Protein AF-A0A920KWQ4-F1 (afdb_monomer_lite)

Sequence (140 aa):
MVNDINREAPKLVSNPNTLDNYLSTQAAIRNLSEAILLNSSKMVLARSQFAFSIALNDLDDQIFNQAQNGDLIILRSDSNNKIRGLVKINRLVDVYLYAGRFLEPSVLAAIDRTKLASDQYQFLNIESTNLQISFGALFF

Secondary structure (DSSP, 8-state):
-HHHHHHHHHHHTT-HHHHHHHHHHHHHHTT-SEEEEE-TT--EEEE-TT-SS--GGG--HHHHHHHTTS--EEEEETTTTEEEEEEE-TTSTT-EEEEEEEPPHHHHHHHHHHHHT-SSS---HHHHHHHHHHHHHHH-

pLDDT: mean 74.81, std 16.75, range [34.03, 92.75]

Radius of gyration: 15.89 Å; chains: 1; bounding box: 43×30×41 Å

Structure (mmCIF, N/CA/C/O backbone):
data_AF-A0A920KWQ4-F1
#
_entry.id   AF-A0A920KWQ4-F1
#
loop_
_atom_site.group_PDB
_atom_site.id
_atom_site.type_symbol
_atom_site.label_atom_id
_atom_site.label_alt_id
_atom_site.label_comp_id
_atom_site.label_asym_id
_atom_site.label_entity_id
_atom_site.label_seq_id
_atom_site.pdbx_PDB_ins_code
_atom_site.Cartn_x
_atom_site.Cartn_y
_atom_site.Cartn_z
_atom_site.occupancy
_atom_site.B_iso_or_equiv
_atom_site.auth_seq_id
_atom_site.auth_comp_id
_atom_site.auth_asym_id
_atom_site.auth_atom_id
_atom_site.pdbx_PDB_model_num
ATOM 1 N N . MET A 1 1 ? -4.138 6.856 -6.942 1.00 83.56 1 MET A N 1
ATOM 2 C CA . MET A 1 1 ? -2.720 6.389 -6.911 1.00 83.56 1 MET A CA 1
ATOM 3 C C . MET A 1 1 ? -2.462 5.215 -7.859 1.00 83.56 1 MET A C 1
ATOM 5 O O . MET A 1 1 ? -1.541 5.283 -8.662 1.00 83.56 1 MET A O 1
ATOM 9 N N . VAL A 1 2 ? -3.268 4.152 -7.814 1.00 83.12 2 VAL A N 1
ATOM 10 C CA . VAL A 1 2 ? -3.276 3.010 -8.744 1.00 83.12 2 VAL A CA 1
ATOM 11 C C . VAL A 1 2 ? -3.291 3.467 -10.199 1.00 83.12 2 VAL A C 1
ATOM 13 O O . VAL A 1 2 ? -2.510 2.964 -10.998 1.00 83.12 2 VAL A O 1
ATOM 16 N N . ASN A 1 3 ? -4.126 4.450 -10.546 1.00 85.50 3 ASN A N 1
ATOM 17 C CA . ASN A 1 3 ? -4.189 4.988 -11.905 1.00 85.50 3 ASN A CA 1
ATOM 18 C C . ASN A 1 3 ? -2.889 5.679 -12.333 1.00 85.50 3 ASN A C 1
ATOM 20 O O . ASN A 1 3 ? -2.449 5.512 -13.472 1.00 85.50 3 ASN A O 1
ATOM 24 N N . ASP A 1 4 ? -2.249 6.400 -11.415 1.00 83.62 4 ASP A N 1
ATOM 25 C CA . ASP A 1 4 ? -0.972 7.058 -11.669 1.00 83.62 4 ASP A CA 1
ATOM 26 C C . ASP A 1 4 ? 0.146 6.018 -11.862 1.00 83.62 4 ASP A C 1
ATOM 28 O O . ASP A 1 4 ? 0.878 6.081 -12.850 1.00 83.62 4 ASP A O 1
ATOM 32 N N . ILE A 1 5 ? 0.203 4.993 -11.000 1.00 80.88 5 ILE A N 1
ATOM 33 C CA . ILE A 1 5 ? 1.151 3.874 -11.126 1.00 80.88 5 ILE A CA 1
ATOM 34 C C . ILE A 1 5 ? 0.904 3.108 -12.427 1.00 80.88 5 ILE A C 1
ATOM 36 O O . ILE A 1 5 ? 1.842 2.843 -13.166 1.00 80.88 5 ILE A O 1
ATOM 40 N N . ASN A 1 6 ? -0.350 2.807 -12.764 1.00 81.44 6 ASN A N 1
ATOM 41 C CA . ASN A 1 6 ? -0.716 2.164 -14.024 1.00 81.44 6 ASN A CA 1
ATOM 42 C C . ASN A 1 6 ? -0.284 2.999 -15.243 1.00 81.44 6 ASN A C 1
ATOM 44 O O . ASN A 1 6 ? 0.020 2.439 -16.295 1.00 81.44 6 ASN A O 1
ATOM 48 N N . ARG A 1 7 ? -0.298 4.332 -15.164 1.00 81.75 7 ARG A N 1
ATOM 49 C CA . ARG A 1 7 ? 0.139 5.199 -16.270 1.00 81.75 7 ARG A CA 1
ATOM 50 C C . ARG A 1 7 ? 1.657 5.166 -16.447 1.00 81.75 7 ARG A C 1
ATOM 52 O O . ARG A 1 7 ? 2.132 5.097 -17.576 1.00 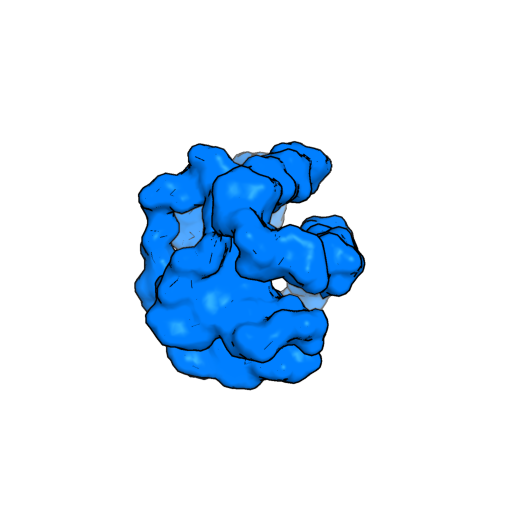81.75 7 ARG A O 1
ATOM 59 N N . GLU A 1 8 ? 2.404 5.187 -15.349 1.00 78.56 8 GLU A N 1
ATOM 60 C CA . GLU A 1 8 ? 3.868 5.262 -15.378 1.00 78.56 8 GLU A CA 1
ATOM 61 C C . GLU A 1 8 ? 4.562 3.883 -15.331 1.00 78.56 8 GLU A C 1
ATOM 63 O O . GLU A 1 8 ? 5.765 3.794 -15.567 1.00 78.56 8 GLU A O 1
ATOM 68 N N . ALA A 1 9 ? 3.818 2.797 -15.090 1.00 71.19 9 ALA A N 1
ATOM 69 C CA . ALA A 1 9 ? 4.306 1.422 -14.945 1.00 71.19 9 ALA A CA 1
ATOM 70 C C . ALA A 1 9 ? 5.347 0.992 -16.003 1.00 71.19 9 ALA A C 1
ATOM 72 O O . ALA A 1 9 ? 6.404 0.504 -15.602 1.00 71.19 9 ALA A O 1
ATOM 73 N N . PRO A 1 10 ? 5.154 1.232 -17.318 1.00 71.25 10 PRO A N 1
ATOM 74 C CA . PRO A 1 10 ? 6.148 0.860 -18.330 1.00 71.25 10 PRO A CA 1
ATOM 75 C C . PRO A 1 10 ? 7.515 1.540 -18.160 1.00 71.25 10 PRO A C 1
ATOM 77 O O . PRO A 1 10 ? 8.527 0.982 -18.568 1.00 71.25 10 PRO A O 1
ATOM 80 N N . LYS A 1 11 ? 7.558 2.738 -17.562 1.00 67.94 11 LYS A N 1
ATOM 81 C CA . LYS A 1 11 ? 8.793 3.501 -17.311 1.00 67.94 11 LYS A CA 1
ATOM 82 C C . LYS A 1 11 ? 9.418 3.164 -15.958 1.00 67.94 11 LYS A C 1
ATOM 84 O O . LYS A 1 11 ? 10.630 3.246 -15.794 1.00 67.94 11 LYS A O 1
ATOM 89 N N . LEU A 1 12 ? 8.581 2.815 -14.983 1.00 64.12 12 LEU A N 1
ATOM 90 C CA . LEU A 1 12 ? 8.978 2.591 -13.594 1.00 64.12 12 LEU A CA 1
ATOM 91 C C . LEU A 1 12 ? 9.615 1.214 -13.362 1.00 64.12 12 LEU A C 1
ATOM 93 O O . LEU A 1 12 ? 10.448 1.075 -12.472 1.00 64.12 12 LEU A O 1
ATOM 97 N N . VAL A 1 13 ? 9.287 0.217 -14.191 1.00 63.91 13 VAL A N 1
ATOM 98 C CA . VAL A 1 13 ? 9.893 -1.129 -14.127 1.00 63.91 13 VAL A CA 1
ATOM 99 C C . VAL A 1 13 ? 11.386 -1.111 -14.501 1.00 63.91 13 VAL A C 1
ATOM 101 O O . VAL A 1 13 ? 12.131 -2.007 -14.117 1.00 63.91 13 VAL A O 1
ATOM 104 N N . SER A 1 14 ? 11.858 -0.078 -15.205 1.00 70.00 14 SER A N 1
ATOM 105 C CA . SER A 1 14 ? 13.246 0.017 -15.672 1.00 70.00 14 SER A CA 1
ATOM 106 C C . SER A 1 14 ? 14.238 0.529 -14.615 1.00 70.00 14 SER A C 1
ATOM 108 O O . SER A 1 14 ? 15.440 0.342 -14.796 1.00 70.00 14 SER A O 1
ATOM 110 N N . ASN A 1 15 ? 13.781 1.191 -13.538 1.00 72.31 15 ASN A N 1
ATOM 111 C CA . ASN A 1 15 ? 14.665 1.753 -12.505 1.00 72.31 15 ASN A CA 1
ATOM 112 C C . ASN A 1 15 ? 13.996 1.815 -11.107 1.00 72.31 15 ASN A C 1
ATOM 114 O O . ASN A 1 15 ? 13.178 2.708 -10.860 1.00 72.31 15 ASN A O 1
ATOM 118 N N . PRO A 1 16 ? 14.392 0.938 -10.162 1.00 68.62 16 PRO A N 1
ATOM 119 C CA . PRO A 1 16 ? 13.831 0.889 -8.807 1.00 68.62 16 PRO A CA 1
ATOM 120 C C . PRO A 1 16 ? 13.943 2.200 -8.011 1.00 68.62 16 PRO A C 1
ATOM 122 O O . PRO A 1 16 ? 12.987 2.602 -7.355 1.00 68.62 16 PRO A O 1
ATOM 125 N N . ASN A 1 17 ? 15.061 2.931 -8.122 1.00 76.12 17 ASN A N 1
ATOM 126 C CA . ASN A 1 17 ? 15.257 4.186 -7.378 1.00 76.12 17 ASN A CA 1
ATOM 127 C C . ASN A 1 17 ? 14.280 5.282 -7.832 1.00 76.12 17 ASN A C 1
ATOM 129 O O . ASN A 1 17 ? 13.854 6.132 -7.048 1.00 76.12 17 ASN A O 1
ATOM 133 N N . THR A 1 18 ? 13.910 5.280 -9.115 1.00 81.81 18 THR A N 1
ATOM 134 C CA . THR A 1 18 ? 12.887 6.190 -9.645 1.00 81.81 18 THR A CA 1
ATOM 135 C C . THR A 1 18 ? 11.505 5.829 -9.103 1.00 81.81 18 THR A C 1
ATOM 137 O O . THR A 1 18 ? 10.707 6.723 -8.817 1.00 81.81 18 THR A O 1
ATOM 140 N N . LEU A 1 19 ? 11.237 4.536 -8.914 1.00 84.12 19 LEU A N 1
ATOM 141 C CA . LEU A 1 19 ? 9.969 4.037 -8.396 1.00 84.12 19 LEU A CA 1
ATOM 142 C C . LEU A 1 19 ? 9.775 4.340 -6.905 1.00 84.12 19 LEU A C 1
ATOM 144 O O . LEU A 1 19 ? 8.692 4.787 -6.535 1.00 84.12 19 LEU A O 1
ATOM 148 N N . ASP A 1 20 ? 10.808 4.211 -6.072 1.00 88.94 20 ASP A N 1
ATOM 149 C CA . ASP A 1 20 ? 10.744 4.581 -4.647 1.00 88.94 20 ASP A CA 1
ATOM 150 C C . ASP A 1 20 ? 10.447 6.075 -4.449 1.00 88.94 20 ASP A C 1
ATOM 152 O O . ASP A 1 20 ? 9.566 6.459 -3.669 1.00 88.94 20 ASP A O 1
ATOM 156 N N . ASN A 1 21 ? 11.130 6.941 -5.204 1.00 89.19 21 ASN A N 1
ATOM 157 C CA . ASN A 1 21 ? 10.895 8.386 -5.163 1.00 89.19 21 ASN A CA 1
ATOM 158 C C . ASN A 1 21 ? 9.476 8.735 -5.619 1.00 89.19 21 ASN A C 1
ATOM 160 O O . ASN A 1 21 ? 8.774 9.499 -4.956 1.00 89.19 21 ASN A O 1
ATOM 164 N N . TYR A 1 22 ? 9.028 8.127 -6.717 1.00 89.44 22 TYR A N 1
ATOM 165 C CA . TYR A 1 22 ? 7.671 8.302 -7.213 1.00 89.44 22 TYR A CA 1
ATOM 166 C C . TYR A 1 22 ? 6.630 7.882 -6.168 1.00 89.44 22 TYR A C 1
ATOM 168 O O . TYR A 1 22 ? 5.700 8.636 -5.873 1.00 89.44 22 TYR A O 1
ATOM 176 N N . LEU A 1 23 ? 6.809 6.706 -5.563 1.00 90.62 23 LEU A N 1
ATOM 177 C CA . LEU A 1 23 ? 5.910 6.177 -4.543 1.00 90.62 23 LEU A CA 1
ATOM 178 C C . LEU A 1 23 ? 5.884 7.076 -3.299 1.00 90.62 23 LEU A C 1
ATOM 180 O O . LEU A 1 23 ? 4.816 7.315 -2.737 1.00 90.62 23 LEU A O 1
ATOM 184 N N . SER A 1 24 ? 7.032 7.643 -2.924 1.00 91.50 24 SER A N 1
ATOM 185 C CA . SER A 1 24 ? 7.158 8.627 -1.844 1.00 91.50 24 SER A CA 1
ATOM 186 C C . SER A 1 24 ? 6.377 9.908 -2.130 1.00 91.50 24 SER A C 1
ATOM 188 O O . SER A 1 24 ? 5.611 10.359 -1.280 1.00 91.50 24 SER A O 1
ATOM 190 N N . THR A 1 25 ? 6.494 10.466 -3.339 1.00 91.38 25 THR A N 1
ATOM 191 C CA . THR A 1 25 ? 5.720 11.645 -3.751 1.00 91.38 25 THR A CA 1
ATOM 192 C C . THR A 1 25 ? 4.218 11.361 -3.744 1.00 91.38 25 THR A C 1
ATOM 194 O O . THR A 1 25 ? 3.440 12.151 -3.209 1.00 91.38 25 THR A O 1
ATOM 197 N N . GLN A 1 26 ? 3.796 10.219 -4.296 1.00 90.12 26 GLN A N 1
ATOM 198 C CA . GLN A 1 26 ? 2.383 9.831 -4.328 1.00 90.12 26 GLN A CA 1
ATOM 199 C C . GLN A 1 26 ? 1.806 9.626 -2.921 1.00 90.12 26 GLN A C 1
ATOM 201 O O . GLN A 1 26 ? 0.661 10.016 -2.675 1.00 90.12 26 GLN A O 1
ATOM 206 N N . ALA A 1 27 ? 2.598 9.054 -2.008 1.00 90.56 27 ALA A N 1
ATOM 207 C CA . ALA A 1 27 ? 2.234 8.885 -0.609 1.00 90.56 27 ALA A CA 1
ATOM 208 C C . ALA A 1 27 ? 2.072 10.233 0.106 1.00 90.56 27 ALA A C 1
ATOM 210 O O . ALA A 1 27 ? 1.047 10.460 0.748 1.00 90.56 27 ALA A O 1
ATOM 211 N N . ALA A 1 28 ? 3.025 11.152 -0.070 1.00 88.50 28 ALA A N 1
ATOM 212 C CA . ALA A 1 28 ? 2.998 12.471 0.558 1.00 88.50 28 ALA A CA 1
ATOM 213 C C . ALA A 1 28 ? 1.773 13.303 0.135 1.00 88.50 28 ALA A C 1
ATOM 215 O O . ALA A 1 28 ? 1.069 13.831 0.992 1.00 88.50 28 ALA A O 1
ATOM 216 N N . ILE A 1 29 ? 1.459 13.356 -1.168 1.00 88.62 29 ILE A N 1
ATOM 217 C CA . ILE A 1 29 ? 0.303 14.109 -1.703 1.00 88.62 29 ILE A CA 1
ATOM 218 C C . ILE A 1 29 ? -1.026 13.629 -1.095 1.00 88.62 29 ILE A C 1
ATOM 220 O O . ILE A 1 29 ? -1.968 14.405 -0.954 1.00 88.62 29 ILE A O 1
ATOM 224 N N . ARG A 1 30 ? -1.106 12.349 -0.723 1.00 85.94 30 ARG A N 1
ATOM 225 C CA . ARG A 1 30 ? -2.315 11.712 -0.179 1.00 85.94 30 ARG A CA 1
ATOM 226 C C . ARG A 1 30 ? -2.266 11.508 1.334 1.00 85.94 30 ARG A C 1
ATOM 228 O O . ARG A 1 30 ? -3.140 10.841 1.886 1.00 85.94 30 ARG A O 1
ATOM 235 N N . ASN A 1 31 ? -1.264 12.087 1.999 1.00 86.00 31 ASN A N 1
ATOM 236 C CA . ASN A 1 31 ? -1.027 11.956 3.434 1.00 86.00 31 ASN A CA 1
ATOM 237 C C . ASN A 1 31 ? -1.000 10.485 3.907 1.00 86.00 31 ASN A C 1
ATOM 239 O O . ASN A 1 31 ? -1.564 10.129 4.944 1.00 86.00 31 ASN A O 1
ATOM 243 N N . LEU A 1 32 ? -0.400 9.606 3.099 1.00 87.94 32 LEU A N 1
ATOM 244 C CA . LEU A 1 32 ? -0.204 8.198 3.429 1.00 87.94 32 LEU A CA 1
ATOM 245 C C . LEU A 1 32 ? 1.049 8.062 4.292 1.00 87.94 32 LEU A C 1
ATOM 247 O O . LEU A 1 32 ? 2.101 8.607 3.959 1.00 87.94 32 LEU A O 1
ATOM 251 N N . SER A 1 33 ? 0.947 7.307 5.385 1.00 87.38 33 SER A N 1
ATOM 252 C CA . SER A 1 33 ? 2.104 7.024 6.238 1.00 87.38 33 SER A CA 1
ATOM 253 C C . SER A 1 33 ? 2.995 5.930 5.658 1.00 87.38 33 SER A C 1
ATOM 255 O O . SER A 1 33 ? 4.179 5.874 5.974 1.00 87.38 33 SER A O 1
ATOM 257 N N . GLU A 1 34 ? 2.451 5.083 4.783 1.00 88.69 34 GLU A N 1
ATOM 258 C CA . GLU A 1 34 ? 3.213 4.087 4.036 1.00 88.69 34 GLU A CA 1
ATOM 259 C C . GLU A 1 34 ? 2.566 3.789 2.683 1.00 88.69 34 GLU A C 1
ATOM 261 O O . GLU A 1 34 ? 1.340 3.784 2.550 1.00 88.69 34 GLU A O 1
ATOM 266 N N . ALA A 1 35 ? 3.405 3.511 1.689 1.00 91.94 35 ALA A N 1
ATOM 267 C CA . ALA A 1 35 ? 3.007 2.922 0.422 1.00 91.94 35 ALA A CA 1
ATOM 268 C C . ALA A 1 35 ? 4.107 1.963 -0.040 1.00 91.94 35 ALA A C 1
ATOM 270 O O . ALA A 1 35 ? 5.294 2.279 0.060 1.00 91.94 35 ALA A O 1
ATOM 271 N N . ILE A 1 36 ? 3.716 0.789 -0.522 1.00 92.06 36 ILE A N 1
ATOM 272 C CA . ILE A 1 36 ? 4.614 -0.290 -0.927 1.00 92.06 36 ILE A CA 1
ATOM 273 C C . ILE A 1 36 ? 4.047 -0.939 -2.177 1.00 92.06 36 ILE A C 1
ATOM 275 O O . ILE A 1 36 ? 2.861 -1.265 -2.231 1.00 92.06 36 ILE A O 1
ATOM 279 N N . LEU A 1 37 ? 4.912 -1.176 -3.152 1.00 92.00 37 LEU A N 1
ATOM 280 C CA . LEU A 1 37 ? 4.642 -2.122 -4.219 1.00 92.00 37 LEU A CA 1
ATOM 281 C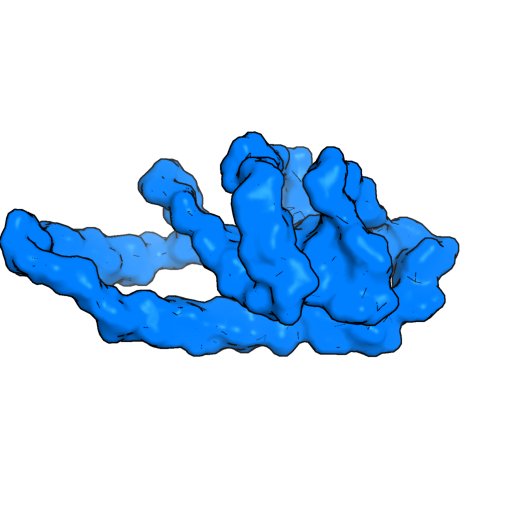 C . LEU A 1 37 ? 5.293 -3.449 -3.861 1.00 92.00 37 LEU A C 1
ATOM 283 O O . LEU A 1 37 ? 6.493 -3.501 -3.591 1.00 92.00 37 LEU A O 1
ATOM 287 N N . LEU A 1 38 ? 4.502 -4.513 -3.848 1.00 92.31 38 LEU A N 1
ATOM 288 C CA . LEU A 1 38 ? 4.968 -5.870 -3.581 1.00 92.31 38 LEU A CA 1
ATOM 289 C C . LEU A 1 38 ? 4.259 -6.879 -4.478 1.00 92.31 38 LEU A C 1
ATOM 291 O O . LEU A 1 38 ? 3.215 -6.576 -5.054 1.00 92.31 38 LEU A O 1
ATOM 295 N N . ASN A 1 39 ? 4.824 -8.075 -4.587 1.00 92.19 39 ASN A N 1
ATOM 296 C CA . ASN A 1 39 ? 4.173 -9.196 -5.258 1.00 92.19 39 ASN A CA 1
ATOM 297 C C . ASN A 1 39 ? 3.405 -10.098 -4.279 1.00 92.19 39 ASN A C 1
ATOM 299 O O . ASN A 1 39 ? 3.479 -9.901 -3.065 1.00 92.19 39 ASN A O 1
ATOM 303 N N . SER A 1 40 ? 2.682 -11.103 -4.781 1.00 91.81 40 SER A N 1
ATOM 304 C CA . SER A 1 40 ? 1.926 -12.037 -3.923 1.00 91.81 40 SER A CA 1
ATOM 305 C C . SER A 1 40 ? 2.812 -12.830 -2.952 1.00 91.81 40 SER A C 1
ATOM 307 O O . SER A 1 40 ? 2.380 -13.178 -1.858 1.00 91.81 40 SER A O 1
ATOM 309 N N . SER A 1 41 ? 4.091 -13.032 -3.289 1.00 91.31 41 SER A N 1
ATOM 310 C CA . SER A 1 41 ? 5.101 -13.618 -2.391 1.00 91.31 41 SER A CA 1
ATOM 311 C C . SER A 1 41 ? 5.632 -12.641 -1.329 1.00 91.31 41 SER A C 1
ATOM 313 O O . SER A 1 41 ? 6.599 -12.956 -0.636 1.00 91.31 41 SER A O 1
ATOM 315 N N . LYS A 1 42 ? 5.031 -11.449 -1.202 1.00 90.62 42 LYS A N 1
ATOM 316 C CA . LYS A 1 42 ? 5.413 -10.372 -0.269 1.00 90.62 42 LYS A CA 1
ATOM 317 C C . LYS A 1 42 ? 6.802 -9.784 -0.533 1.00 90.62 42 LYS A C 1
ATOM 319 O O . LYS A 1 42 ? 7.343 -9.063 0.306 1.00 90.62 42 LYS A O 1
ATOM 324 N N . MET A 1 43 ? 7.376 -10.045 -1.707 1.00 90.19 43 MET A N 1
ATOM 325 C CA . MET A 1 43 ? 8.625 -9.428 -2.135 1.00 90.19 43 MET A CA 1
ATOM 326 C C . MET A 1 43 ? 8.367 -7.960 -2.459 1.00 90.19 43 MET A C 1
ATOM 328 O O . MET A 1 43 ? 7.554 -7.641 -3.326 1.00 90.19 43 MET A O 1
ATOM 332 N N . VAL A 1 44 ? 9.069 -7.068 -1.761 1.00 89.69 44 VAL A N 1
ATOM 333 C CA . VAL A 1 44 ? 8.959 -5.621 -1.966 1.00 89.69 44 VAL A CA 1
ATOM 334 C C . VAL A 1 44 ? 9.701 -5.223 -3.237 1.00 89.69 44 VAL A C 1
ATOM 336 O O . VAL A 1 44 ? 10.901 -5.448 -3.358 1.00 89.69 44 VAL A O 1
ATOM 339 N N . LEU A 1 45 ? 8.973 -4.597 -4.154 1.00 88.38 45 LEU A N 1
ATOM 340 C CA . LEU A 1 45 ? 9.472 -4.055 -5.415 1.00 88.38 45 LEU A CA 1
ATOM 341 C C . LEU A 1 45 ? 9.849 -2.578 -5.279 1.00 88.38 45 LEU A C 1
ATOM 343 O O . LEU A 1 45 ? 10.799 -2.129 -5.912 1.00 88.38 45 LEU A O 1
ATOM 347 N N . ALA A 1 46 ? 9.096 -1.836 -4.462 1.00 89.88 46 ALA A N 1
ATOM 348 C CA . ALA A 1 46 ? 9.359 -0.439 -4.140 1.00 89.88 46 ALA A CA 1
ATOM 349 C C . ALA A 1 46 ? 8.648 -0.020 -2.853 1.00 89.88 46 ALA A C 1
ATOM 351 O O . ALA A 1 46 ? 7.637 -0.616 -2.469 1.00 89.88 46 ALA A O 1
ATOM 352 N N . ARG A 1 47 ? 9.147 1.025 -2.196 1.00 91.38 47 ARG A N 1
ATOM 353 C CA . ARG A 1 47 ? 8.589 1.540 -0.942 1.00 91.38 47 ARG A CA 1
ATOM 354 C C . ARG A 1 47 ? 8.715 3.057 -0.840 1.00 91.38 47 ARG A C 1
ATOM 356 O O . ARG A 1 47 ? 9.659 3.653 -1.347 1.00 91.38 47 ARG A O 1
ATOM 363 N N . SER A 1 48 ? 7.754 3.688 -0.172 1.00 92.12 48 SER A N 1
ATOM 364 C CA . SER A 1 48 ? 7.843 5.110 0.141 1.00 92.12 48 SER A CA 1
ATOM 365 C C . SER A 1 48 ? 8.895 5.372 1.221 1.00 92.12 48 SER A C 1
ATOM 367 O O . SER A 1 48 ? 9.245 4.487 2.002 1.00 92.12 48 SER A O 1
ATOM 369 N N . GLN A 1 49 ? 9.364 6.616 1.306 1.00 86.94 49 GLN A N 1
ATOM 370 C CA . GLN A 1 49 ? 10.421 7.031 2.222 1.00 86.94 49 GLN A CA 1
ATOM 371 C C . GLN A 1 49 ? 10.162 6.648 3.681 1.00 86.94 49 GLN A C 1
ATOM 373 O O . GLN A 1 49 ? 11.127 6.454 4.387 1.00 86.94 49 GLN A O 1
ATOM 378 N N . PHE A 1 50 ? 8.918 6.531 4.154 1.00 81.50 50 PHE A N 1
ATOM 379 C CA . PHE A 1 50 ? 8.618 6.210 5.561 1.00 81.50 50 PHE A CA 1
ATOM 380 C C . PHE A 1 50 ? 8.155 4.762 5.788 1.00 81.50 50 PHE A C 1
ATOM 382 O O . PHE A 1 50 ? 7.808 4.375 6.903 1.00 81.50 50 PHE A O 1
ATOM 389 N N . ALA A 1 51 ? 8.205 3.928 4.749 1.00 83.62 51 ALA A N 1
ATOM 390 C CA . ALA A 1 51 ? 7.794 2.528 4.764 1.00 83.62 51 ALA A CA 1
ATOM 391 C C . ALA A 1 51 ? 8.926 1.588 5.256 1.00 83.62 51 ALA A C 1
ATOM 393 O O . ALA A 1 51 ? 9.299 0.626 4.580 1.00 83.62 51 ALA A O 1
ATOM 394 N N . PHE A 1 52 ? 9.509 1.870 6.430 1.00 65.94 52 PHE A N 1
ATOM 395 C CA . PHE A 1 52 ? 10.683 1.141 6.948 1.00 65.94 52 PHE A CA 1
ATOM 396 C C . PHE A 1 52 ? 10.358 -0.094 7.799 1.00 65.94 52 PHE A C 1
ATOM 398 O O . PHE A 1 52 ? 11.122 -1.057 7.776 1.00 65.94 52 PHE A O 1
ATOM 405 N N . SER A 1 53 ? 9.226 -0.091 8.507 1.00 60.56 53 SER A N 1
ATOM 406 C CA . SER A 1 53 ? 8.872 -1.122 9.493 1.00 60.56 53 SER A CA 1
ATOM 407 C C . SER A 1 53 ? 7.442 -1.602 9.274 1.00 60.56 53 SER A C 1
ATOM 409 O O . SER A 1 53 ? 6.535 -1.245 10.024 1.00 60.56 53 SER A O 1
ATOM 411 N N . ILE A 1 54 ? 7.221 -2.380 8.213 1.00 62.31 54 ILE A N 1
ATOM 412 C CA . ILE A 1 54 ? 5.901 -2.955 7.940 1.00 62.31 54 ILE A CA 1
ATOM 413 C C . ILE A 1 54 ? 5.855 -4.391 8.423 1.00 62.31 54 ILE A C 1
ATOM 415 O O . ILE A 1 54 ? 6.597 -5.250 7.950 1.00 62.31 54 ILE A O 1
ATOM 419 N N . ALA A 1 55 ? 4.919 -4.655 9.328 1.00 62.53 55 ALA A N 1
ATOM 420 C CA . ALA A 1 55 ? 4.453 -6.002 9.583 1.00 62.53 55 ALA A CA 1
ATOM 421 C C . ALA A 1 55 ? 3.526 -6.411 8.425 1.00 62.53 55 ALA A C 1
ATOM 423 O O . ALA A 1 55 ? 2.323 -6.170 8.463 1.00 62.53 55 ALA A O 1
ATOM 424 N N . LEU A 1 56 ? 4.092 -7.024 7.377 1.00 67.94 56 LEU A N 1
ATOM 425 C CA . LEU A 1 56 ? 3.321 -7.690 6.309 1.00 67.94 56 LEU A CA 1
ATOM 426 C C . LEU A 1 56 ? 2.721 -9.027 6.787 1.00 67.94 56 LEU A C 1
ATOM 428 O O . LEU A 1 56 ? 2.163 -9.783 5.995 1.00 67.94 56 LEU A O 1
ATOM 432 N N . ASN A 1 57 ? 2.853 -9.327 8.081 1.00 67.12 57 ASN A N 1
ATOM 433 C CA . ASN A 1 57 ? 2.333 -10.526 8.730 1.00 67.12 57 ASN A CA 1
ATOM 434 C C . ASN A 1 57 ? 0.811 -10.637 8.571 1.00 67.12 57 ASN A C 1
ATOM 436 O O . ASN A 1 57 ? 0.293 -11.745 8.498 1.00 67.12 57 ASN A O 1
ATOM 440 N N . ASP A 1 58 ? 0.133 -9.493 8.453 1.00 71.38 58 ASP A N 1
ATOM 441 C CA . ASP A 1 58 ? -1.319 -9.393 8.304 1.00 71.38 58 ASP A CA 1
ATOM 442 C C . ASP A 1 58 ? -1.790 -9.707 6.866 1.00 71.38 58 ASP A C 1
ATOM 444 O O . ASP A 1 58 ? -2.989 -9.750 6.619 1.00 71.38 58 ASP A O 1
ATOM 448 N N . LEU A 1 59 ? -0.873 -9.886 5.902 1.00 82.69 59 LEU A N 1
ATOM 449 C CA . LEU A 1 59 ? -1.192 -10.226 4.511 1.00 82.69 59 LEU A CA 1
ATOM 450 C C . LEU A 1 59 ? -1.125 -11.741 4.314 1.00 82.69 59 LEU A C 1
ATOM 452 O O . LEU A 1 59 ? -0.068 -12.277 3.988 1.00 82.69 59 LEU A O 1
ATOM 456 N N . ASP A 1 60 ? -2.222 -12.453 4.525 1.00 84.44 60 ASP A N 1
ATOM 457 C CA . ASP A 1 60 ? -2.322 -13.863 4.148 1.00 84.44 60 ASP A CA 1
ATOM 458 C C . ASP A 1 60 ? -2.624 -14.043 2.648 1.00 84.44 60 ASP A C 1
ATOM 460 O O . ASP A 1 60 ? -2.903 -13.090 1.914 1.00 84.44 60 ASP A O 1
ATOM 464 N N . ASP A 1 61 ? -2.564 -15.287 2.176 1.00 86.56 61 ASP A N 1
ATOM 465 C CA . ASP A 1 61 ? -2.830 -15.612 0.773 1.00 86.56 61 ASP A CA 1
ATOM 466 C C . ASP A 1 61 ? -4.290 -15.327 0.380 1.00 86.56 61 ASP A C 1
ATOM 468 O O . ASP A 1 61 ? -4.581 -15.047 -0.786 1.00 86.56 61 ASP A O 1
ATOM 472 N N . GLN A 1 62 ? -5.227 -15.366 1.338 1.00 86.94 62 GLN A N 1
ATOM 473 C CA . GLN A 1 62 ? -6.638 -15.084 1.073 1.00 86.94 62 GLN A CA 1
ATOM 474 C C . GLN A 1 62 ? -6.838 -13.621 0.671 1.00 86.94 62 GLN A C 1
ATOM 476 O O . GLN A 1 62 ? -7.584 -13.352 -0.272 1.00 86.94 62 GLN A O 1
ATOM 481 N N . ILE A 1 63 ? -6.127 -12.695 1.314 1.00 88.06 63 ILE A N 1
ATOM 482 C CA . ILE A 1 63 ? -6.147 -11.269 0.976 1.00 88.06 63 ILE A CA 1
ATOM 483 C C . ILE A 1 63 ? -5.658 -11.038 -0.458 1.00 88.06 63 ILE A C 1
ATOM 485 O O . ILE A 1 63 ? -6.302 -10.308 -1.215 1.00 88.06 63 ILE A O 1
ATOM 489 N N . PHE A 1 64 ? -4.558 -11.680 -0.868 1.00 89.69 64 PHE A N 1
ATOM 490 C CA . PHE A 1 64 ? -4.077 -11.563 -2.249 1.00 89.69 64 PHE A CA 1
ATOM 491 C C . PHE A 1 64 ? -5.082 -12.140 -3.242 1.00 89.69 64 PHE A C 1
ATOM 493 O O . PHE A 1 64 ? -5.369 -11.492 -4.246 1.00 89.69 64 PHE A O 1
ATOM 500 N N . ASN A 1 65 ? -5.666 -13.304 -2.944 1.00 89.25 65 ASN A N 1
ATOM 501 C CA . ASN A 1 65 ? -6.688 -13.934 -3.783 1.00 89.25 65 ASN A CA 1
ATOM 502 C C . ASN A 1 65 ? -7.923 -13.047 -3.973 1.00 89.25 65 ASN A C 1
ATOM 504 O O . ASN A 1 65 ? -8.433 -12.952 -5.085 1.00 89.25 65 ASN A O 1
ATOM 508 N N . GLN A 1 66 ? -8.372 -12.353 -2.927 1.00 86.69 66 GLN A N 1
ATOM 509 C CA . GLN A 1 66 ? -9.467 -11.386 -3.034 1.00 86.69 66 GLN A CA 1
ATOM 510 C C . GLN A 1 66 ? -9.065 -10.165 -3.875 1.00 86.69 66 GLN A C 1
ATOM 512 O O . GLN A 1 66 ? -9.818 -9.735 -4.745 1.00 86.69 66 GLN A O 1
ATOM 517 N N . ALA A 1 67 ? -7.849 -9.647 -3.683 1.00 88.44 67 ALA A N 1
ATOM 518 C CA . ALA A 1 67 ? -7.335 -8.509 -4.444 1.00 88.44 67 ALA A CA 1
ATOM 519 C C . ALA A 1 67 ? -7.024 -8.837 -5.920 1.00 88.44 67 ALA A C 1
ATOM 521 O O . ALA A 1 67 ? -6.834 -7.916 -6.719 1.00 88.44 67 ALA A O 1
ATOM 522 N N . GLN A 1 68 ? -6.962 -10.119 -6.321 1.00 87.44 68 GLN A N 1
ATOM 523 C CA . GLN A 1 68 ? -6.593 -10.528 -7.687 1.00 87.44 68 GLN A CA 1
ATOM 524 C C . GLN A 1 68 ? -7.495 -9.936 -8.776 1.00 87.44 68 GLN A C 1
ATOM 526 O O . GLN A 1 68 ? -7.014 -9.722 -9.896 1.00 87.44 68 GLN A O 1
ATOM 531 N N . ASN A 1 69 ? -8.757 -9.654 -8.440 1.00 85.19 69 ASN A N 1
ATOM 532 C CA . ASN A 1 69 ? -9.747 -9.060 -9.339 1.00 85.19 69 ASN A CA 1
ATOM 533 C C . ASN A 1 69 ? -9.563 -7.543 -9.530 1.00 85.19 69 ASN A C 1
ATOM 535 O O . ASN A 1 69 ? -10.268 -6.934 -10.330 1.00 85.19 69 ASN A O 1
ATOM 539 N N . GLY A 1 70 ? -8.604 -6.930 -8.828 1.00 81.56 70 GLY A N 1
ATOM 540 C CA . GLY A 1 70 ? -8.417 -5.478 -8.808 1.00 81.56 70 GLY A CA 1
ATOM 541 C C . GLY A 1 70 ? -9.265 -4.770 -7.752 1.00 81.56 70 GLY A C 1
ATOM 542 O O . GLY A 1 70 ? -9.251 -3.540 -7.695 1.00 81.56 70 GLY A O 1
ATOM 543 N N . ASP A 1 71 ? -9.964 -5.528 -6.907 1.00 84.38 71 ASP A N 1
ATOM 544 C CA . ASP A 1 71 ? -10.742 -4.992 -5.798 1.00 84.38 71 ASP A CA 1
ATOM 545 C C . ASP A 1 71 ? -9.819 -4.449 -4.699 1.00 84.38 71 ASP A C 1
ATOM 547 O O . ASP A 1 71 ? -8.765 -5.015 -4.393 1.00 84.38 71 ASP A O 1
ATOM 551 N N . LEU A 1 72 ? -10.224 -3.328 -4.097 1.00 85.25 72 LEU A N 1
ATOM 552 C CA . LEU A 1 72 ? -9.550 -2.774 -2.928 1.00 85.25 72 LEU A CA 1
ATOM 553 C C . LEU A 1 72 ? -9.968 -3.561 -1.683 1.00 85.25 72 LEU A C 1
ATOM 555 O O . LEU A 1 72 ? -11.112 -3.475 -1.239 1.00 85.25 72 LEU A O 1
ATOM 559 N N . ILE A 1 73 ? -9.016 -4.266 -1.082 1.00 88.00 73 ILE A N 1
ATOM 560 C CA . ILE A 1 73 ? -9.212 -4.996 0.169 1.00 88.00 73 ILE A CA 1
ATOM 561 C C . ILE A 1 73 ? -8.760 -4.112 1.327 1.00 88.00 73 ILE A C 1
ATOM 563 O O . ILE A 1 73 ? -7.597 -3.715 1.398 1.00 88.00 73 ILE A O 1
ATOM 567 N N . ILE A 1 74 ? -9.678 -3.780 2.236 1.00 83.62 74 ILE A N 1
ATOM 568 C CA . ILE A 1 74 ? -9.381 -2.965 3.422 1.00 83.62 74 ILE A CA 1
ATOM 569 C C . ILE A 1 74 ? -8.925 -3.880 4.557 1.00 83.62 74 ILE A C 1
ATOM 571 O O . ILE A 1 74 ? -9.634 -4.798 4.962 1.00 83.62 74 ILE A O 1
ATOM 575 N N . LEU A 1 75 ? -7.759 -3.573 5.112 1.00 80.31 75 LEU A N 1
ATOM 576 C CA . LEU A 1 75 ? -7.136 -4.286 6.216 1.00 80.31 75 LEU A CA 1
ATOM 577 C C . LEU A 1 75 ? -7.331 -3.456 7.486 1.00 80.31 75 LEU A C 1
ATOM 579 O O . LEU A 1 75 ? -6.750 -2.375 7.645 1.00 80.31 75 LEU A O 1
ATOM 583 N N . ARG A 1 76 ? -8.192 -3.937 8.385 1.00 68.75 76 ARG A N 1
ATOM 584 C CA . ARG A 1 76 ? -8.458 -3.288 9.672 1.00 68.75 76 ARG A CA 1
ATOM 585 C C . ARG A 1 76 ? -7.531 -3.872 10.735 1.00 68.75 76 ARG A C 1
ATOM 587 O O . ARG A 1 76 ? -7.456 -5.082 10.891 1.00 68.75 76 ARG A O 1
ATOM 594 N N . SER A 1 77 ? -6.841 -3.002 11.466 1.00 60.84 77 SER A N 1
ATOM 595 C CA . SER A 1 77 ? -5.988 -3.378 12.593 1.00 60.84 77 SER A CA 1
ATOM 596 C C . SER A 1 77 ? -6.487 -2.637 13.824 1.00 60.84 77 SER A C 1
ATOM 598 O O . SER A 1 77 ? -6.274 -1.432 13.942 1.00 60.84 77 SER A O 1
ATOM 600 N N . ASP A 1 78 ? -7.133 -3.358 14.736 1.00 56.28 78 ASP A N 1
ATOM 601 C CA . ASP A 1 78 ? -7.744 -2.786 15.946 1.00 56.28 78 ASP A CA 1
ATOM 602 C C . ASP A 1 78 ? -6.710 -2.193 16.922 1.00 56.28 78 ASP A C 1
ATOM 604 O O . ASP A 1 78 ? -7.048 -1.409 17.800 1.00 56.28 78 ASP A O 1
ATOM 608 N N . SER A 1 79 ? -5.434 -2.547 16.762 1.00 56.94 79 SER A N 1
ATOM 609 C CA . SER A 1 79 ? -4.362 -2.246 17.712 1.00 56.94 79 SER A CA 1
ATOM 610 C C . SER A 1 79 ? -3.569 -0.968 17.439 1.00 56.94 79 SER A C 1
ATOM 612 O O . SER A 1 79 ? -2.835 -0.534 18.320 1.00 56.94 79 SER A O 1
ATOM 614 N N . ASN A 1 80 ? -3.657 -0.377 16.240 1.00 62.69 80 ASN A N 1
ATOM 615 C CA . ASN A 1 80 ? -2.644 0.597 15.804 1.00 62.69 80 ASN A CA 1
ATOM 616 C C . ASN A 1 80 ? -3.193 1.887 15.185 1.00 62.69 80 ASN A C 1
ATOM 618 O O . ASN A 1 80 ? -2.429 2.634 14.572 1.00 62.69 80 ASN A O 1
ATOM 622 N N . ASN A 1 81 ? -4.501 2.147 15.317 1.00 73.94 81 ASN A N 1
ATOM 623 C CA . ASN A 1 81 ? -5.156 3.364 14.815 1.00 73.94 81 ASN A CA 1
ATOM 624 C C . ASN A 1 81 ? -4.774 3.693 13.365 1.00 73.94 81 ASN A C 1
ATOM 626 O O . ASN A 1 81 ? -4.592 4.847 12.979 1.00 73.94 81 ASN A O 1
ATOM 630 N N . LYS A 1 82 ? -4.597 2.648 12.559 1.00 77.19 82 LYS A N 1
ATOM 631 C CA . LYS A 1 82 ? -4.083 2.725 11.199 1.00 77.19 82 LYS A CA 1
ATOM 632 C C . LYS A 1 82 ? -5.001 1.922 10.311 1.00 77.19 82 LYS A C 1
ATOM 634 O O . LYS A 1 82 ? -5.232 0.741 10.569 1.00 77.19 82 LYS A O 1
ATOM 639 N N . ILE A 1 83 ? -5.489 2.558 9.255 1.00 79.12 83 ILE A N 1
ATOM 640 C CA . ILE A 1 83 ? -6.193 1.844 8.197 1.00 79.12 83 ILE A CA 1
ATOM 641 C C . ILE A 1 83 ? -5.211 1.581 7.073 1.00 79.12 83 ILE A C 1
ATOM 643 O O . ILE A 1 83 ? -4.391 2.435 6.722 1.00 79.12 83 ILE A O 1
ATOM 647 N N . ARG A 1 84 ? -5.284 0.363 6.550 1.00 86.69 84 ARG A N 1
ATOM 648 C CA . ARG A 1 84 ? -4.417 -0.137 5.500 1.00 86.69 84 ARG A CA 1
ATOM 649 C C . ARG A 1 84 ? -5.286 -0.760 4.416 1.00 86.69 84 ARG A C 1
ATOM 651 O O . ARG A 1 84 ? -6.427 -1.142 4.671 1.00 86.69 84 ARG A O 1
ATOM 658 N N . GLY A 1 85 ? -4.766 -0.839 3.207 1.00 88.38 85 GLY A N 1
ATOM 659 C CA . GLY A 1 85 ? -5.460 -1.471 2.099 1.00 88.38 85 GLY A CA 1
ATOM 660 C C . GLY A 1 85 ? -4.489 -2.093 1.118 1.00 88.38 85 GLY A C 1
ATOM 661 O O . GLY A 1 85 ? -3.337 -1.664 1.024 1.00 88.38 85 GLY A O 1
ATOM 662 N N . LEU A 1 86 ? -4.975 -3.101 0.404 1.00 90.81 86 LEU A N 1
ATOM 663 C CA . LEU A 1 86 ? -4.263 -3.793 -0.657 1.00 90.81 86 LEU A CA 1
ATOM 664 C C . LEU A 1 86 ? -5.106 -3.769 -1.930 1.00 90.81 86 LEU A C 1
ATOM 666 O O . LEU A 1 86 ? -6.295 -4.074 -1.897 1.00 90.81 86 LEU A O 1
ATOM 670 N N . VAL A 1 87 ? -4.488 -3.431 -3.056 1.00 92.06 87 VAL A N 1
ATOM 671 C CA . VAL A 1 87 ? -5.135 -3.463 -4.373 1.00 92.06 87 VAL A CA 1
ATOM 672 C C . VAL A 1 87 ? -4.134 -3.878 -5.440 1.00 92.06 87 VAL A C 1
ATOM 674 O O . VAL A 1 87 ? -2.962 -3.503 -5.385 1.00 92.06 87 VAL A O 1
ATOM 677 N N . LYS A 1 88 ? -4.579 -4.650 -6.428 1.00 92.25 88 LYS A N 1
ATOM 678 C CA . LYS A 1 88 ? -3.729 -5.065 -7.546 1.00 92.25 88 LYS A CA 1
ATOM 679 C C . LYS A 1 88 ? -3.509 -3.932 -8.547 1.00 92.25 88 LYS A C 1
ATOM 681 O O . LYS A 1 88 ? -4.414 -3.169 -8.882 1.00 92.25 88 LYS A O 1
ATOM 686 N N . ILE A 1 89 ? -2.292 -3.848 -9.072 1.00 90.94 89 ILE A N 1
ATOM 687 C CA . ILE A 1 89 ? -1.932 -2.955 -10.171 1.00 90.94 89 ILE A CA 1
ATOM 688 C C . ILE A 1 89 ? -2.164 -3.697 -11.486 1.00 90.94 89 ILE A C 1
ATOM 690 O O . ILE A 1 89 ? -1.313 -4.445 -11.950 1.00 90.94 89 ILE A O 1
ATOM 694 N N . ASN A 1 90 ? -3.325 -3.487 -12.106 1.00 86.88 90 ASN A N 1
ATOM 695 C CA . ASN A 1 90 ? -3.779 -4.279 -13.259 1.00 86.88 90 ASN A CA 1
ATOM 696 C C . ASN A 1 90 ? -2.850 -4.258 -14.486 1.00 86.88 90 ASN A C 1
ATOM 698 O O . ASN A 1 90 ? -2.926 -5.163 -15.313 1.00 86.88 90 ASN A O 1
ATOM 702 N N . ARG A 1 91 ? -1.985 -3.245 -14.637 1.00 86.12 91 ARG A N 1
ATOM 703 C CA . ARG A 1 91 ? -1.018 -3.183 -15.750 1.00 86.12 91 ARG A CA 1
ATOM 704 C C . ARG A 1 91 ? 0.297 -3.907 -15.489 1.00 86.12 91 ARG A C 1
ATOM 706 O O . ARG A 1 91 ? 1.143 -3.943 -16.377 1.00 86.12 91 ARG A O 1
ATOM 713 N N . LEU A 1 92 ? 0.477 -4.460 -14.295 1.00 85.38 92 LEU A N 1
ATOM 714 C CA . LEU A 1 92 ? 1.672 -5.186 -13.901 1.00 85.38 92 LEU A CA 1
ATOM 715 C C . LEU A 1 92 ? 1.286 -6.596 -13.447 1.00 85.38 92 LEU A C 1
ATOM 717 O O . LEU A 1 92 ? 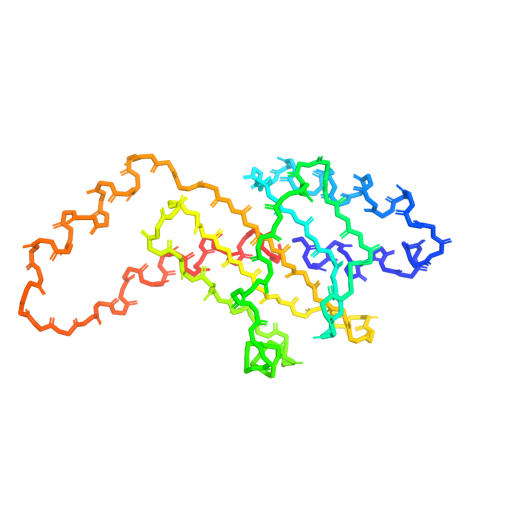0.303 -6.802 -12.736 1.00 85.38 92 LEU A O 1
ATOM 721 N N . VAL A 1 93 ? 2.063 -7.586 -13.880 1.00 89.19 93 VAL A N 1
ATOM 722 C CA . VAL A 1 93 ? 1.831 -8.981 -13.498 1.00 89.19 93 VAL A CA 1
ATOM 723 C C . VAL A 1 93 ? 2.259 -9.169 -12.050 1.00 89.19 93 VAL A C 1
ATOM 725 O O . VAL A 1 93 ? 3.400 -8.876 -11.710 1.00 89.19 93 VAL A O 1
ATOM 728 N N . ASP A 1 94 ? 1.339 -9.674 -11.229 1.00 91.69 94 ASP A N 1
ATOM 729 C CA . ASP A 1 94 ? 1.580 -10.002 -9.821 1.00 91.69 94 ASP A CA 1
ATOM 730 C C . ASP A 1 94 ? 2.148 -8.831 -8.999 1.00 91.69 94 ASP A C 1
ATOM 732 O O . ASP A 1 94 ? 3.062 -8.999 -8.201 1.00 91.69 94 ASP A O 1
ATOM 736 N N . VAL A 1 95 ? 1.616 -7.620 -9.199 1.00 92.25 95 VAL A N 1
ATOM 737 C CA . VAL A 1 95 ? 1.995 -6.438 -8.412 1.00 92.25 95 VAL A CA 1
ATOM 738 C C . VAL A 1 95 ? 0.787 -5.876 -7.686 1.00 92.25 95 VAL A C 1
ATOM 740 O O . VAL A 1 95 ? -0.270 -5.652 -8.277 1.00 92.25 95 VAL A O 1
ATOM 743 N N . TYR A 1 96 ? 0.978 -5.582 -6.407 1.00 92.75 96 TYR A N 1
ATOM 744 C CA . TYR A 1 96 ? -0.022 -5.026 -5.514 1.00 92.75 96 TYR A CA 1
ATOM 745 C C . TYR A 1 96 ? 0.518 -3.761 -4.864 1.00 92.75 96 TYR A C 1
ATOM 7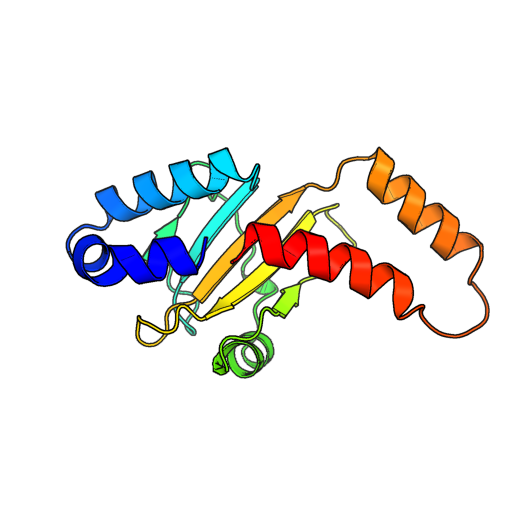47 O O . TYR A 1 96 ? 1.682 -3.691 -4.468 1.00 92.75 96 TYR A O 1
ATOM 755 N N . LEU A 1 97 ? -0.352 -2.764 -4.741 1.00 92.62 97 LEU A N 1
ATOM 756 C CA . LEU A 1 97 ? -0.136 -1.595 -3.913 1.00 92.62 97 LEU A CA 1
ATOM 757 C C . LEU A 1 97 ? -0.731 -1.861 -2.540 1.00 92.62 97 LEU A C 1
ATOM 759 O O . LEU A 1 97 ? -1.947 -1.975 -2.385 1.00 92.62 97 LEU A O 1
ATOM 763 N N . TYR A 1 98 ? 0.146 -1.902 -1.551 1.00 91.69 98 TYR A N 1
ATOM 764 C CA . TYR A 1 98 ? -0.215 -1.813 -0.152 1.00 91.69 98 TYR A CA 1
ATOM 765 C C . TYR A 1 98 ? 0.009 -0.380 0.314 1.00 91.69 98 TYR A C 1
ATOM 767 O O . TYR A 1 98 ? 1.092 0.174 0.124 1.00 91.69 98 TYR A O 1
ATOM 775 N N . ALA A 1 99 ? -0.995 0.234 0.925 1.00 89.94 99 ALA A N 1
ATOM 776 C CA . ALA A 1 99 ? -0.852 1.575 1.472 1.00 89.94 99 ALA A CA 1
ATOM 777 C C . ALA A 1 99 ? -1.645 1.742 2.760 1.00 89.94 99 ALA A C 1
ATOM 779 O O . ALA A 1 99 ? -2.669 1.091 2.969 1.00 89.94 99 ALA A O 1
ATOM 780 N N . GLY A 1 100 ? -1.171 2.636 3.622 1.00 86.38 100 GLY A N 1
ATOM 781 C CA . GLY A 1 100 ? -1.783 2.882 4.916 1.00 86.38 100 GLY A CA 1
ATOM 782 C C . GLY A 1 100 ? -1.671 4.327 5.369 1.00 86.38 100 GLY A C 1
ATOM 783 O O . GLY A 1 100 ? -0.807 5.085 4.925 1.00 86.38 100 GLY A O 1
ATOM 784 N N . ARG A 1 101 ? -2.567 4.699 6.281 1.00 84.56 101 ARG A N 1
ATOM 785 C CA . ARG A 1 101 ? -2.622 6.020 6.907 1.00 84.56 101 ARG A CA 1
ATOM 786 C C . ARG A 1 101 ? -3.075 5.894 8.359 1.00 84.56 101 ARG A C 1
ATOM 788 O O . ARG A 1 101 ? -3.930 5.068 8.684 1.00 84.56 101 ARG A O 1
ATOM 795 N N . PHE A 1 102 ? -2.504 6.727 9.225 1.00 78.88 102 PHE A N 1
ATOM 796 C CA . PHE A 1 102 ? -2.976 6.873 10.599 1.00 78.88 102 PHE A CA 1
ATOM 797 C C . PHE A 1 102 ? -4.312 7.617 10.639 1.00 78.88 102 PHE A C 1
ATOM 799 O O . PHE A 1 102 ? -4.503 8.619 9.947 1.00 78.88 102 PHE A O 1
ATOM 806 N N . LEU A 1 103 ? -5.233 7.116 11.452 1.00 72.88 103 LEU A N 1
ATOM 807 C CA . LEU A 1 103 ? -6.461 7.815 11.783 1.00 72.88 103 LEU A CA 1
ATOM 808 C C . LEU A 1 103 ? -6.163 8.911 12.801 1.00 72.88 103 LEU A C 1
ATOM 810 O O . LEU A 1 103 ? -5.479 8.680 13.797 1.00 72.88 103 LEU A O 1
ATOM 814 N N . GLU A 1 104 ? -6.715 10.095 12.557 1.00 64.81 104 GLU A N 1
ATOM 815 C CA . GLU A 1 104 ?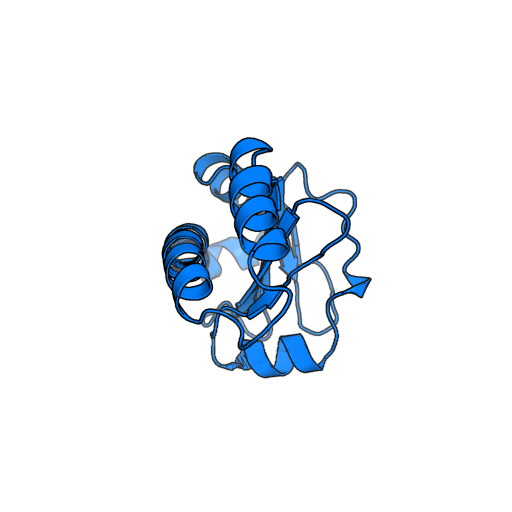 -6.703 11.177 13.537 1.00 64.81 104 GLU A CA 1
ATOM 816 C C . GLU A 1 104 ? -7.496 10.754 14.791 1.00 64.81 104 GLU A C 1
ATOM 818 O O . GLU A 1 104 ? -8.559 10.133 14.657 1.00 64.81 104 GLU A O 1
ATOM 823 N N . PRO A 1 105 ? -7.055 11.124 16.009 1.00 59.66 105 PRO A N 1
ATOM 824 C CA . PRO A 1 105 ? -7.744 10.778 17.257 1.00 59.66 105 PRO A CA 1
ATOM 825 C C . PRO A 1 105 ? -9.226 11.176 17.300 1.00 59.66 105 PRO A C 1
ATOM 827 O O . PRO A 1 105 ? -10.046 10.494 17.914 1.00 59.66 105 PRO A O 1
ATOM 830 N N . SER A 1 106 ? -9.594 12.258 16.612 1.00 56.91 106 SER A N 1
ATOM 831 C CA . SER A 1 106 ? -10.976 12.731 16.492 1.00 56.91 106 SER A CA 1
ATOM 832 C C . SER A 1 106 ? -11.883 11.779 15.702 1.00 56.91 106 SER A C 1
ATOM 834 O O . SER A 1 106 ? -13.076 11.702 15.990 1.00 56.91 106 SER A O 1
ATOM 836 N N . VAL A 1 107 ? -11.331 11.023 14.746 1.00 58.03 107 VAL A N 1
ATOM 837 C CA . VAL A 1 107 ? -12.063 10.010 13.967 1.00 58.03 107 VAL A CA 1
ATOM 838 C C . VAL A 1 107 ? -12.241 8.730 14.784 1.00 58.03 107 VAL A C 1
ATOM 840 O O . VAL A 1 107 ? -13.313 8.131 14.753 1.00 58.03 107 VAL A O 1
ATOM 843 N N . LEU A 1 108 ? -11.233 8.347 15.575 1.00 56.03 108 LEU A N 1
ATOM 844 C CA . LEU A 1 108 ? -11.326 7.206 16.495 1.00 56.03 108 LEU A CA 1
ATOM 845 C C . LEU A 1 108 ? -12.433 7.411 17.533 1.00 56.03 108 LEU A C 1
ATOM 847 O O . LEU A 1 108 ? -13.261 6.530 17.732 1.00 56.03 108 LEU A O 1
ATOM 851 N N . ALA A 1 109 ? -12.516 8.612 18.115 1.00 56.19 109 ALA A N 1
ATOM 852 C CA . ALA A 1 109 ? -13.549 8.953 19.089 1.00 56.19 109 ALA A CA 1
ATOM 853 C C . ALA A 1 109 ? -14.977 8.905 18.511 1.00 56.19 109 ALA A C 1
ATOM 855 O O . ALA A 1 109 ? -15.929 8.671 19.256 1.00 56.19 109 ALA A O 1
ATOM 856 N N . ALA A 1 110 ? -15.143 9.129 17.203 1.00 56.62 110 ALA A N 1
ATOM 857 C CA . ALA A 1 110 ? -16.432 8.976 16.534 1.00 56.62 110 ALA A CA 1
ATOM 858 C C . ALA A 1 110 ? -16.815 7.492 16.404 1.00 56.62 110 ALA A C 1
ATOM 860 O O . ALA A 1 110 ? -17.941 7.135 16.731 1.00 56.62 110 ALA A O 1
ATOM 861 N N . ILE A 1 111 ? -15.860 6.634 16.029 1.00 57.06 111 ILE A N 1
ATOM 862 C CA . ILE A 1 111 ? -16.059 5.180 15.912 1.00 57.06 111 ILE A CA 1
ATOM 863 C C . ILE A 1 111 ? -16.338 4.550 17.290 1.00 57.06 111 ILE A C 1
ATOM 865 O O . ILE A 1 111 ? -17.259 3.744 17.432 1.00 57.06 111 ILE A O 1
ATOM 869 N N . ASP A 1 112 ? -15.594 4.944 18.327 1.00 53.28 112 ASP A N 1
ATOM 870 C CA . ASP A 1 112 ? -15.746 4.399 19.684 1.00 53.28 112 ASP A CA 1
ATOM 871 C C . ASP A 1 112 ? -17.084 4.783 20.334 1.00 53.28 112 ASP A C 1
ATOM 873 O O . ASP A 1 112 ? -17.702 3.964 21.020 1.00 53.28 112 ASP A O 1
ATOM 877 N N . ARG A 1 113 ? -17.582 6.005 20.085 1.00 48.66 113 ARG A N 1
ATOM 878 C CA . ARG A 1 113 ? -18.910 6.437 20.558 1.00 48.66 113 ARG A CA 1
ATOM 879 C C . ARG A 1 113 ? -20.039 5.637 19.914 1.00 48.66 113 ARG A C 1
ATOM 881 O O . ARG A 1 113 ? -21.019 5.345 20.594 1.00 48.66 113 ARG A O 1
ATOM 888 N N . THR A 1 114 ? -19.893 5.242 18.650 1.00 50.53 114 THR A N 1
ATOM 889 C CA . THR A 1 114 ? -20.855 4.356 17.983 1.00 50.53 114 THR A CA 1
ATOM 890 C C . THR A 1 114 ? -20.776 2.928 18.540 1.00 50.53 114 THR A C 1
ATOM 892 O O . THR A 1 114 ? -21.806 2.280 18.720 1.00 50.53 114 THR A O 1
ATOM 895 N N . LYS A 1 115 ? -19.575 2.443 18.891 1.00 46.88 115 LYS A N 1
ATOM 896 C CA . LYS A 1 115 ? -19.359 1.086 19.428 1.00 46.88 115 LYS A C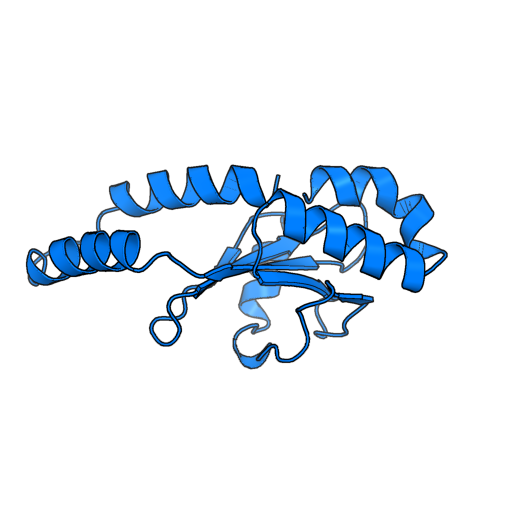A 1
ATOM 897 C C . LYS A 1 115 ? -19.996 0.888 20.811 1.00 46.88 115 LYS A C 1
ATOM 899 O O . LYS A 1 115 ? -20.664 -0.117 21.022 1.00 46.88 115 LYS A O 1
ATOM 904 N N . LEU A 1 116 ? -19.876 1.874 21.706 1.00 42.59 116 LEU A N 1
ATOM 905 C CA . LEU A 1 116 ? -20.511 1.861 23.037 1.00 42.59 116 LEU A CA 1
ATOM 906 C C . LEU A 1 116 ? -22.049 1.947 22.995 1.00 42.59 116 LEU A C 1
ATOM 908 O O . LEU A 1 116 ? -22.710 1.568 23.957 1.00 42.59 116 LEU A O 1
ATOM 912 N N . ALA A 1 117 ? -22.631 2.433 21.896 1.00 42.31 117 ALA A N 1
ATOM 913 C CA . ALA A 1 117 ? -24.081 2.513 21.714 1.00 42.31 117 ALA A CA 1
ATOM 914 C C . ALA A 1 117 ? -24.696 1.249 21.073 1.00 42.31 117 ALA A C 1
ATOM 916 O O . ALA A 1 117 ? -25.912 1.184 20.908 1.00 42.31 117 ALA A O 1
ATOM 917 N N . SER A 1 118 ? -23.875 0.255 20.706 1.00 44.97 118 SER A N 1
ATOM 918 C CA . SER A 1 118 ? -24.252 -0.871 19.839 1.00 44.97 118 SER A CA 1
ATOM 919 C C . SER A 1 118 ? -23.933 -2.253 20.436 1.00 44.97 118 SER A C 1
ATOM 921 O O . SER A 1 118 ? -23.767 -3.219 19.686 1.00 44.97 118 SER A O 1
ATOM 923 N N . ASP A 1 119 ? -23.902 -2.401 21.766 1.00 43.00 119 ASP A N 1
ATOM 924 C CA . ASP A 1 119 ? -23.746 -3.720 22.419 1.00 43.00 119 ASP A CA 1
ATOM 925 C C . ASP A 1 119 ? -24.883 -4.707 22.076 1.00 43.00 119 ASP A C 1
ATOM 927 O O . ASP A 1 119 ? -24.790 -5.903 22.352 1.00 43.00 119 ASP A O 1
ATOM 931 N N . GLN A 1 120 ? -25.938 -4.247 21.400 1.00 39.47 120 GLN A N 1
ATOM 932 C CA . GLN A 1 120 ? -26.979 -5.091 20.836 1.00 39.47 120 GLN A CA 1
ATOM 933 C C . GLN A 1 120 ? -27.311 -4.683 19.393 1.00 39.47 120 GLN A C 1
ATOM 935 O O . GLN A 1 120 ? -27.841 -3.609 19.139 1.00 39.47 120 GLN A O 1
ATOM 940 N N . TYR A 1 121 ? -27.071 -5.639 18.491 1.00 34.72 121 TYR A N 1
ATOM 941 C CA . TYR A 1 121 ? -27.580 -5.766 17.120 1.00 34.72 121 TYR A CA 1
ATOM 942 C C . TYR A 1 121 ? -26.863 -5.037 15.967 1.00 34.72 121 TYR A C 1
ATOM 944 O O . TYR A 1 121 ? -26.971 -3.837 15.766 1.00 34.72 121 TYR A O 1
ATOM 952 N N . GLN A 1 122 ? -26.276 -5.895 15.120 1.00 34.47 122 GLN A N 1
ATOM 953 C CA . GLN A 1 122 ? -26.104 -5.784 13.667 1.00 34.47 122 GLN A CA 1
ATOM 954 C C . GLN A 1 122 ? -25.287 -4.591 13.158 1.00 34.47 122 GLN A C 1
ATOM 956 O O . GLN A 1 122 ? -25.778 -3.488 12.942 1.00 34.47 122 GLN A O 1
ATOM 961 N N . PHE A 1 123 ? -24.018 -4.900 12.880 1.00 36.09 123 PHE A N 1
ATOM 962 C CA . PHE A 1 123 ? -23.037 -4.040 12.236 1.00 36.09 123 PHE A CA 1
ATOM 963 C C . PHE A 1 123 ? -23.625 -3.207 11.091 1.00 36.09 123 PHE A C 1
ATOM 965 O O . PHE A 1 123 ? -24.070 -3.709 10.059 1.00 36.09 123 PHE A O 1
ATOM 972 N N . LEU A 1 124 ? -23.563 -1.900 11.314 1.00 37.22 124 LEU A N 1
ATOM 973 C CA . LEU A 1 124 ? -23.906 -0.821 10.408 1.00 37.22 124 LEU A CA 1
ATOM 974 C C . LEU A 1 124 ? -23.120 -0.929 9.092 1.00 37.22 124 LEU A C 1
ATOM 976 O O . LEU A 1 124 ? -21.941 -0.584 9.019 1.00 37.22 124 LEU A O 1
ATOM 980 N N . ASN A 1 125 ? -23.816 -1.294 8.015 1.00 42.75 125 ASN A N 1
ATOM 981 C CA . ASN A 1 125 ? -23.330 -1.133 6.640 1.00 42.75 125 ASN A CA 1
ATOM 982 C C . ASN A 1 125 ? -23.012 0.340 6.294 1.00 42.75 125 ASN A C 1
ATOM 984 O O . ASN A 1 125 ? -22.249 0.599 5.370 1.00 42.75 125 ASN A O 1
ATOM 988 N N . ILE A 1 126 ? -23.553 1.307 7.043 1.00 34.03 126 ILE A N 1
ATOM 989 C CA . ILE A 1 126 ? -23.547 2.739 6.703 1.00 34.03 126 ILE A CA 1
ATOM 990 C C . ILE A 1 126 ? -22.202 3.424 7.018 1.00 34.03 126 ILE A C 1
ATOM 992 O O . ILE A 1 126 ? -21.732 4.235 6.221 1.00 34.03 126 ILE A O 1
ATOM 996 N N . GLU A 1 127 ? -21.525 3.077 8.123 1.00 48.22 127 GLU A N 1
ATOM 997 C CA . GLU A 1 127 ? -20.195 3.647 8.422 1.00 48.22 127 GLU A CA 1
ATOM 998 C C . GLU A 1 127 ? -19.118 3.111 7.468 1.00 48.22 127 GLU A C 1
ATOM 1000 O O . GLU A 1 127 ? -18.203 3.843 7.077 1.00 48.22 127 GLU A O 1
ATOM 1005 N N . SER A 1 128 ? -19.260 1.856 7.022 1.00 51.34 128 SER A N 1
ATOM 1006 C CA . SER A 1 128 ? -18.356 1.257 6.037 1.00 51.34 128 SER A CA 1
ATOM 1007 C C . SER A 1 128 ? -18.375 2.006 4.701 1.00 51.34 128 SER A C 1
ATOM 1009 O O . SER A 1 128 ? -17.324 2.158 4.088 1.00 51.34 128 SER A O 1
ATOM 1011 N N . THR A 1 129 ? -19.527 2.553 4.292 1.00 50.50 129 THR A N 1
ATOM 1012 C CA . THR A 1 129 ? -19.696 3.249 3.009 1.00 50.50 129 THR A CA 1
ATOM 1013 C C . THR A 1 129 ? -18.938 4.576 2.962 1.00 50.50 129 THR A C 1
ATOM 1015 O O . THR A 1 129 ? -18.220 4.835 1.999 1.00 50.50 129 THR A O 1
ATOM 1018 N N . ASN A 1 130 ? -19.017 5.403 4.010 1.00 49.06 130 ASN A N 1
ATOM 1019 C CA . ASN A 1 130 ? -18.291 6.682 4.047 1.00 49.06 130 ASN A CA 1
ATOM 1020 C C . ASN A 1 130 ? -16.767 6.483 4.120 1.00 49.06 130 ASN A C 1
ATOM 1022 O O . ASN A 1 130 ? -16.005 7.205 3.466 1.00 49.06 130 ASN A O 1
ATOM 1026 N N . LEU A 1 131 ? -16.319 5.469 4.868 1.00 55.69 131 LEU A N 1
ATOM 1027 C CA . LEU A 1 131 ? -14.917 5.049 4.885 1.00 55.69 131 LEU A CA 1
ATOM 1028 C C . LEU A 1 131 ? -14.487 4.543 3.499 1.00 55.69 131 LEU A C 1
ATOM 1030 O O . LEU A 1 131 ? -13.503 5.042 2.961 1.00 55.69 131 LEU A O 1
ATOM 1034 N N . GLN A 1 132 ? -15.239 3.634 2.872 1.00 49.16 132 GLN A N 1
ATOM 1035 C CA . GLN A 1 132 ? -14.948 3.105 1.531 1.00 49.16 132 GLN A CA 1
ATOM 1036 C C . GLN A 1 132 ? -14.836 4.205 0.464 1.00 49.16 132 GLN A C 1
ATOM 1038 O O . GLN A 1 132 ? -13.898 4.171 -0.332 1.00 49.16 132 GLN A O 1
ATOM 1043 N N . ILE A 1 133 ? -15.718 5.213 0.476 1.00 54.72 133 ILE A N 1
ATOM 1044 C CA . ILE A 1 133 ? -15.653 6.362 -0.450 1.00 54.72 133 ILE A CA 1
ATOM 1045 C C . ILE A 1 133 ? -14.359 7.161 -0.236 1.00 54.72 133 ILE A C 1
ATOM 1047 O O . ILE A 1 133 ? -13.674 7.517 -1.197 1.00 54.72 133 ILE A O 1
ATOM 1051 N N . SER A 1 134 ? -13.981 7.388 1.024 1.00 60.66 134 SER A N 1
ATOM 1052 C CA . SER A 1 134 ? -12.752 8.108 1.374 1.00 60.66 134 SER A CA 1
ATOM 1053 C C . SER A 1 134 ? -11.494 7.324 0.963 1.00 60.66 134 SER A C 1
ATOM 1055 O O . SER A 1 134 ? -10.515 7.917 0.513 1.00 60.66 134 SER A O 1
ATOM 1057 N N . PHE A 1 135 ? -11.525 5.989 1.054 1.00 65.31 135 PHE A N 1
ATOM 1058 C CA . PHE A 1 135 ? -10.429 5.114 0.617 1.00 65.31 135 PHE A CA 1
ATOM 1059 C C . PHE A 1 135 ? -10.324 4.984 -0.898 1.00 65.31 135 PHE A C 1
ATOM 1061 O O . PHE A 1 135 ? -9.208 4.954 -1.420 1.00 65.31 135 PHE A O 1
ATOM 1068 N N . GLY A 1 136 ? -11.453 4.990 -1.609 1.00 65.69 136 GLY A N 1
ATOM 1069 C CA . GLY A 1 136 ? -11.466 5.043 -3.066 1.00 65.69 136 GLY A CA 1
ATOM 1070 C C . GLY A 1 136 ? -10.626 6.207 -3.598 1.00 65.69 136 GLY A C 1
ATOM 1071 O O . GLY A 1 136 ? -9.801 6.003 -4.479 1.00 65.69 136 GLY A O 1
ATOM 1072 N N . ALA A 1 137 ? -10.733 7.394 -2.993 1.00 70.62 137 ALA A N 1
ATOM 1073 C CA . ALA A 1 137 ? -9.958 8.577 -3.389 1.00 70.62 137 ALA A CA 1
ATOM 1074 C C . ALA A 1 137 ? -8.446 8.488 -3.083 1.00 70.62 137 ALA A C 1
ATOM 1076 O O . ALA A 1 137 ? -7.635 9.158 -3.725 1.00 70.62 137 ALA A O 1
ATOM 1077 N N . LEU A 1 138 ? -8.039 7.675 -2.102 1.00 73.06 138 LEU A N 1
ATOM 1078 C CA . LEU A 1 138 ? -6.622 7.461 -1.789 1.00 73.06 138 LEU A CA 1
ATOM 1079 C C . LEU A 1 138 ? -5.978 6.510 -2.804 1.00 73.06 138 LEU A C 1
ATOM 1081 O O . LEU A 1 138 ? -4.875 6.760 -3.303 1.00 73.06 138 LEU A O 1
ATOM 1085 N N . PHE A 1 139 ? -6.675 5.420 -3.118 1.00 78.25 139 PHE A N 1
ATOM 1086 C CA . PHE A 1 139 ? -6.149 4.380 -3.989 1.00 78.25 139 PHE A CA 1
ATOM 1087 C C . PHE A 1 139 ? -6.358 4.685 -5.467 1.00 78.25 139 PHE A C 1
ATOM 1089 O O . PHE A 1 139 ? -5.415 4.484 -6.229 1.00 78.25 139 PHE A O 1
ATOM 1096 N N . PHE A 1 140 ? -7.493 5.224 -5.901 1.00 78.06 140 PHE A N 1
ATOM 1097 C CA . PHE A 1 140 ? -7.786 5.438 -7.324 1.00 78.06 140 PHE A CA 1
ATOM 1098 C C . PHE A 1 140 ? -7.408 6.833 -7.833 1.00 78.06 140 PHE A C 1
ATOM 1100 O O . PHE A 1 140 ? -6.962 7.673 -7.020 1.00 78.06 140 PHE A O 1
#

Foldseek 3Di:
DLVVCLVCVVVCLVDQVVVQVVQQVLCVVLQWQWKFKAFLVRHTSYIYPNHDDDPCVQPDSVLVVVQVVQDKAWRDDPPFQKIKIWHDSVNDPRIIMIIMHHDDPVVVVVVVVVVVVPPDDDDDPPVVVVVVVSVVVSND